Protein AF-A0A2P5CMM5-F1 (afdb_monomer)

Solvent-accessible surface area (backbone atoms only — not comparable to full-atom values): 4962 Å² total; per-residue (Å²): 133,86,77,85,71,79,72,95,73,86,75,88,71,99,63,58,72,41,82,62,36,67,46,98,75,33,36,35,32,33,33,77,88,53,75,45,40,34,42,34,28,79,86,81,68,47,73,45,78,50,82,62,70,96,57,97,67,90,86,80,83,78,74,58,43,72,39,79,89,78,71,41,78,80

Sequence (74 aa):
MPVLRRVPLVESGSDSLIVEGSDNGILCLSEFRTSIVYLWNPTTMELKKLPSPNCPNTQFRFGFGYDSLTNDFK

pLDDT: mean 77.76, std 17.07, range [32.47, 95.5]

Organism: Parasponia andersonii (NCBI:txid3476)

Nearest PDB structures (foldseek):
  1c9u-assembly1_A  TM=4.793E-01  e=2.062E+00  Acinetobacter calcoaceticus
  5ieg-assembly1_A  TM=6.573E-01  e=9.450E+00  Mus musculus

Radius of gyration: 13.21 Å; Cα contacts (8 Å, |Δi|>4): 103; chains: 1; bounding box: 42×30×28 Å

Foldseek 3Di:
DDPPDDQPPDDDDPWDWDFLDDDPQWTWIDTLQFQWIWIARPVVSDIDIDDRPPDPDRDDRDDWDQDPVVRDID

Structure (mmCIF, N/CA/C/O backbone):
data_AF-A0A2P5CMM5-F1
#
_entry.id   AF-A0A2P5CMM5-F1
#
loop_
_atom_site.group_P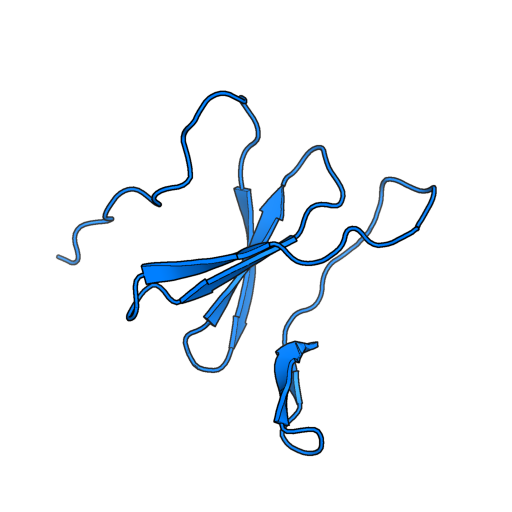DB
_atom_site.id
_atom_site.type_symbol
_atom_site.label_atom_id
_atom_site.label_alt_id
_atom_site.label_comp_id
_atom_site.label_asym_id
_atom_site.label_entity_id
_atom_site.label_seq_id
_atom_site.pdbx_PDB_ins_code
_atom_site.Cartn_x
_atom_site.Cartn_y
_atom_site.Cartn_z
_atom_site.occupancy
_atom_site.B_iso_or_equiv
_atom_site.auth_seq_id
_atom_site.auth_comp_id
_atom_site.auth_asym_id
_atom_site.auth_atom_id
_atom_site.pdbx_PDB_model_num
ATOM 1 N N . MET A 1 1 ? -25.425 2.226 -0.894 1.00 32.47 1 MET A N 1
ATOM 2 C CA . MET A 1 1 ? -24.605 2.760 -2.002 1.00 32.47 1 MET A CA 1
ATOM 3 C C . MET A 1 1 ? -23.416 3.480 -1.380 1.00 32.47 1 MET A C 1
ATOM 5 O O . MET A 1 1 ? -23.623 4.586 -0.891 1.00 32.47 1 MET A O 1
ATOM 9 N N . PRO A 1 2 ? -22.222 2.877 -1.254 1.00 42.56 2 PRO A N 1
ATOM 10 C CA . PRO A 1 2 ? -21.095 3.619 -0.717 1.00 42.56 2 PRO A CA 1
ATOM 11 C C . PRO A 1 2 ? -20.634 4.614 -1.783 1.00 42.56 2 PRO A C 1
ATOM 13 O O . PRO A 1 2 ? -20.322 4.248 -2.913 1.00 42.56 2 PRO A O 1
ATOM 16 N N . VAL A 1 3 ? -20.672 5.893 -1.420 1.00 38.62 3 VAL A N 1
ATOM 17 C CA . VAL A 1 3 ? -20.123 6.995 -2.206 1.00 38.62 3 VAL A CA 1
ATOM 18 C C . VAL A 1 3 ? -18.623 6.745 -2.356 1.00 38.62 3 VAL A C 1
ATOM 20 O O . VAL A 1 3 ? -17.904 6.740 -1.358 1.00 38.62 3 VAL A O 1
ATOM 23 N N . LEU A 1 4 ? -18.156 6.554 -3.592 1.00 42.34 4 LEU A N 1
ATOM 24 C CA . LEU A 1 4 ? -16.742 6.662 -3.955 1.00 42.34 4 LEU A CA 1
ATOM 25 C C . LEU A 1 4 ? -16.296 8.097 -3.643 1.00 42.34 4 LEU A C 1
ATOM 27 O O . LEU A 1 4 ? -16.439 9.010 -4.458 1.00 42.34 4 LEU A O 1
ATOM 31 N N . ARG A 1 5 ? -15.837 8.329 -2.410 1.00 46.78 5 ARG A N 1
ATOM 32 C CA . ARG A 1 5 ? -15.242 9.604 -2.018 1.00 46.78 5 ARG A CA 1
ATOM 33 C C . ARG A 1 5 ? -13.875 9.687 -2.683 1.00 46.78 5 ARG A C 1
ATOM 35 O O . ARG A 1 5 ? -13.030 8.819 -2.505 1.00 46.78 5 ARG A O 1
ATOM 42 N N . ARG A 1 6 ? -13.730 10.726 -3.502 1.00 50.22 6 ARG A N 1
ATOM 43 C CA . ARG A 1 6 ? -12.530 11.105 -4.249 1.00 50.22 6 ARG A CA 1
ATOM 44 C C . ARG A 1 6 ? -11.296 10.991 -3.341 1.00 50.22 6 ARG A C 1
ATOM 46 O O . ARG A 1 6 ? -11.259 11.629 -2.292 1.00 50.22 6 ARG A O 1
ATOM 53 N N . VAL A 1 7 ? -10.333 10.160 -3.743 1.00 55.47 7 VAL A N 1
ATOM 54 C CA . VAL A 1 7 ? -9.031 10.010 -3.074 1.00 55.47 7 VAL A CA 1
ATOM 55 C C . VAL A 1 7 ? -8.387 11.405 -2.967 1.00 55.47 7 VAL A C 1
ATOM 57 O O . VAL A 1 7 ? -8.404 12.126 -3.969 1.00 55.47 7 VAL A O 1
ATOM 60 N N . PRO A 1 8 ? -7.823 11.817 -1.815 1.00 48.28 8 PRO A N 1
ATOM 61 C CA . PRO A 1 8 ? -7.280 13.168 -1.617 1.00 48.28 8 PRO A CA 1
ATOM 62 C C . PRO A 1 8 ? -5.998 13.487 -2.418 1.00 48.28 8 PRO A C 1
ATOM 64 O O . PRO A 1 8 ? -5.275 14.410 -2.070 1.00 48.28 8 PRO A O 1
ATOM 67 N N . LEU A 1 9 ? -5.693 12.745 -3.486 1.00 51.47 9 LEU A N 1
ATOM 68 C CA . LEU A 1 9 ? -4.395 12.776 -4.168 1.00 51.47 9 LEU A CA 1
ATOM 69 C C . LEU A 1 9 ? -4.321 13.597 -5.458 1.00 51.47 9 LEU A C 1
ATOM 71 O O . LEU A 1 9 ? -3.271 13.621 -6.090 1.00 51.47 9 LEU A O 1
ATOM 75 N N . VAL A 1 10 ? -5.387 14.276 -5.880 1.00 49.72 10 VAL A N 1
ATOM 76 C CA . VAL A 1 10 ? -5.318 15.085 -7.107 1.00 49.72 10 VAL A CA 1
ATOM 77 C C . VAL A 1 10 ? -4.833 16.496 -6.780 1.00 49.72 10 VAL A C 1
ATOM 79 O O . VAL A 1 10 ? -5.626 17.420 -6.638 1.00 49.72 10 VAL A O 1
ATOM 82 N N . GLU A 1 11 ? -3.512 16.655 -6.729 1.00 49.25 11 GLU A N 1
ATOM 83 C CA . GLU A 1 11 ? -2.854 17.877 -7.194 1.00 49.25 11 GLU A CA 1
ATOM 84 C C . GLU A 1 11 ? -1.877 17.520 -8.327 1.00 49.25 11 GLU A C 1
ATOM 86 O O . GLU A 1 11 ? -0.775 17.035 -8.113 1.00 49.25 11 GLU A O 1
ATOM 91 N N . SER A 1 12 ? -2.348 17.766 -9.554 1.00 54.91 12 SER A N 1
ATOM 92 C CA . SER A 1 12 ? -1.579 17.983 -10.786 1.00 54.91 12 SER A CA 1
ATOM 93 C C . SER A 1 12 ? -0.544 16.925 -11.207 1.00 54.91 12 SER A C 1
ATOM 95 O O . SER A 1 12 ? 0.663 17.122 -11.097 1.00 54.91 12 SER A O 1
ATOM 97 N N . GLY A 1 13 ? -1.026 15.878 -11.873 1.00 50.69 13 GLY A N 1
ATOM 98 C CA . GLY A 1 13 ? -0.228 14.991 -12.720 1.00 50.69 13 GLY A CA 1
ATOM 99 C C . GLY A 1 13 ? -1.115 13.870 -13.240 1.00 50.69 13 GLY A C 1
ATOM 100 O O . GLY A 1 13 ? -1.807 13.228 -12.461 1.00 50.69 13 GLY A O 1
ATOM 101 N N . SER A 1 14 ? -1.179 13.682 -14.553 1.00 54.09 14 SER A N 1
ATOM 102 C CA . SER A 1 14 ? -2.078 12.738 -15.231 1.00 54.09 14 SER A CA 1
ATOM 103 C C . SER A 1 14 ? -1.654 11.273 -15.071 1.00 54.09 14 SER A C 1
ATOM 105 O O . SER A 1 14 ? -1.669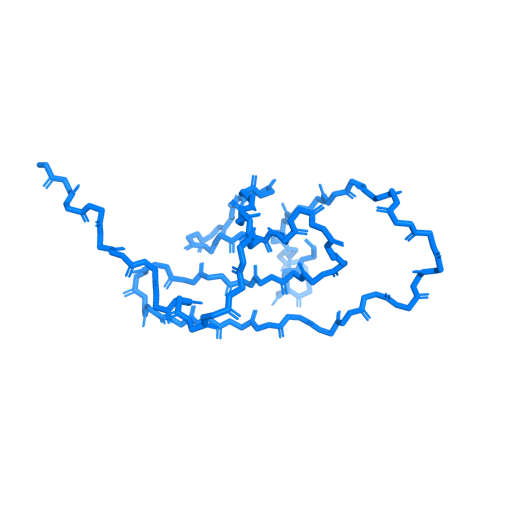 10.527 -16.050 1.00 54.09 14 SER A O 1
ATOM 107 N N . ASP A 1 15 ? -1.254 10.859 -13.875 1.00 63.84 15 ASP A N 1
ATOM 108 C CA . ASP A 1 15 ? -0.819 9.497 -13.629 1.00 63.84 15 ASP A CA 1
ATOM 109 C C . ASP A 1 15 ? -1.921 8.716 -12.909 1.00 63.84 15 ASP A C 1
ATOM 111 O O . ASP A 1 15 ? -2.408 9.054 -11.829 1.00 63.84 15 ASP A O 1
ATOM 115 N N . SER A 1 16 ? -2.397 7.677 -13.594 1.00 78.38 16 SER A N 1
ATOM 116 C CA . SER A 1 16 ? -3.420 6.772 -13.091 1.00 78.38 16 SER A CA 1
ATOM 117 C C . SER A 1 16 ? -2.836 5.904 -11.980 1.00 78.38 16 SER A C 1
ATOM 119 O O . SER A 1 16 ? -1.867 5.177 -12.218 1.00 78.38 16 SER A O 1
ATOM 121 N N . LEU A 1 17 ? -3.456 5.944 -10.800 1.00 85.19 17 LEU A N 1
ATOM 122 C CA . LEU A 1 17 ? -3.151 5.013 -9.718 1.00 85.19 17 LEU A CA 1
ATOM 123 C C . LEU A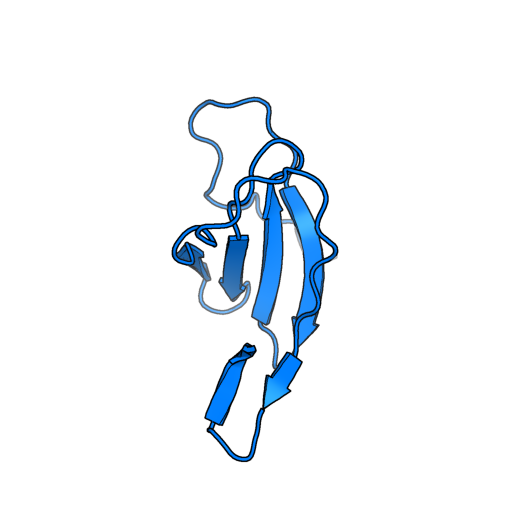 1 17 ? -3.755 3.638 -10.020 1.00 85.19 17 LEU A C 1
ATOM 125 O O . LEU A 1 17 ? -4.922 3.536 -10.408 1.00 85.19 17 LEU A O 1
ATOM 129 N N . ILE A 1 18 ? -2.969 2.588 -9.814 1.00 87.62 18 ILE A N 1
ATOM 130 C CA . ILE A 1 18 ? -3.369 1.189 -9.966 1.00 87.62 18 ILE A CA 1
ATOM 131 C C . ILE A 1 18 ? -3.438 0.561 -8.579 1.00 87.62 18 ILE A C 1
ATOM 133 O O . ILE A 1 18 ? -2.576 0.802 -7.742 1.00 87.62 18 ILE A O 1
ATOM 137 N N . VAL A 1 19 ? -4.477 -0.235 -8.326 1.00 90.19 19 VAL A N 1
ATOM 138 C CA . VAL A 1 19 ? -4.572 -1.035 -7.099 1.00 90.19 19 VAL A CA 1
ATOM 139 C C . VAL A 1 19 ? -3.770 -2.314 -7.305 1.00 90.19 19 VAL A C 1
ATOM 141 O O . VAL A 1 19 ? -4.155 -3.154 -8.114 1.00 90.19 19 VAL A O 1
ATOM 144 N N . GLU A 1 20 ? -2.678 -2.462 -6.564 1.00 90.19 20 GLU A N 1
ATOM 145 C CA . GLU A 1 20 ? -1.814 -3.649 -6.609 1.00 90.19 20 GLU A CA 1
ATOM 146 C C . GLU A 1 20 ? -2.328 -4.755 -5.679 1.00 90.19 20 GLU A C 1
ATOM 148 O O . GLU A 1 20 ? -2.140 -5.942 -5.934 1.00 90.19 20 GLU A O 1
ATOM 153 N N . GLY A 1 21 ? -3.014 -4.373 -4.598 1.00 90.81 21 GLY A N 1
ATOM 154 C CA . GLY A 1 21 ? -3.584 -5.318 -3.648 1.00 90.81 21 GLY A CA 1
ATOM 155 C C . GLY A 1 21 ? -4.203 -4.653 -2.425 1.00 90.81 21 GLY A C 1
ATOM 156 O O . GLY A 1 21 ? -4.181 -3.430 -2.265 1.00 90.81 21 GLY A O 1
ATOM 157 N N . SER A 1 22 ? -4.760 -5.485 -1.550 1.00 92.50 22 SER A N 1
ATOM 158 C CA . SER A 1 22 ? -5.336 -5.060 -0.279 1.00 92.50 22 SER A CA 1
ATOM 159 C C . SER A 1 22 ? -5.084 -6.101 0.799 1.00 92.50 22 SER A C 1
ATOM 161 O O . SER A 1 22 ? -5.261 -7.288 0.531 1.00 92.50 22 SER A O 1
ATOM 163 N N . ASP A 1 23 ? -4.773 -5.662 2.012 1.00 94.06 23 ASP A N 1
ATOM 164 C CA . ASP A 1 23 ? -4.655 -6.536 3.176 1.00 94.06 23 ASP A CA 1
ATOM 165 C C . ASP A 1 23 ? -4.933 -5.750 4.464 1.00 94.06 23 ASP A C 1
ATOM 167 O O . ASP A 1 23 ? -4.616 -4.563 4.547 1.00 94.06 23 ASP A O 1
ATOM 171 N N . ASN A 1 24 ? -5.580 -6.378 5.448 1.00 92.50 24 ASN A N 1
ATOM 172 C CA . ASN A 1 24 ? -5.977 -5.768 6.727 1.00 92.50 24 ASN A CA 1
ATOM 173 C C . ASN A 1 24 ? -6.614 -4.365 6.607 1.00 92.50 24 ASN A C 1
ATOM 175 O O . ASN A 1 24 ? -6.394 -3.481 7.433 1.00 92.50 24 ASN A O 1
ATOM 179 N N . GLY A 1 25 ? -7.422 -4.149 5.563 1.00 90.69 25 GLY A N 1
ATOM 180 C CA . GLY A 1 25 ? -8.111 -2.877 5.319 1.00 90.69 25 GLY A CA 1
ATOM 181 C C . GLY A 1 25 ? -7.229 -1.760 4.749 1.00 90.69 25 GLY A C 1
ATOM 182 O O . GLY A 1 25 ? -7.716 -0.645 4.580 1.00 90.69 25 GLY A O 1
ATOM 183 N N . ILE A 1 26 ? -5.969 -2.049 4.424 1.00 93.62 26 ILE A N 1
ATOM 184 C CA . ILE A 1 26 ? -5.047 -1.149 3.733 1.00 93.62 26 ILE A CA 1
ATOM 185 C C . ILE A 1 26 ? -5.001 -1.518 2.252 1.00 93.62 26 ILE A C 1
ATOM 187 O O . ILE A 1 26 ? -4.941 -2.691 1.888 1.00 93.62 26 ILE A O 1
ATOM 191 N N . LEU A 1 27 ? -5.024 -0.503 1.395 1.00 93.00 27 LEU A N 1
ATOM 192 C CA . LEU A 1 27 ? -4.848 -0.618 -0.047 1.00 93.00 27 LEU A CA 1
ATOM 193 C C . LEU A 1 27 ? -3.413 -0.258 -0.421 1.00 93.00 27 LEU A C 1
ATOM 195 O O . LEU A 1 27 ? -2.900 0.772 0.017 1.00 93.00 27 LEU A O 1
ATOM 199 N N . CYS A 1 28 ? -2.795 -1.074 -1.268 1.00 92.12 28 CYS A N 1
ATOM 200 C CA . CYS A 1 28 ? -1.536 -0.749 -1.924 1.00 92.12 28 CYS A CA 1
ATOM 201 C C . CYS A 1 28 ? -1.826 -0.205 -3.322 1.00 92.12 28 CYS A C 1
ATOM 203 O O . CYS A 1 28 ? -2.499 -0.857 -4.127 1.00 92.12 28 CYS A O 1
ATOM 205 N N . LEU A 1 29 ? -1.350 1.009 -3.585 1.00 91.00 29 LEU A N 1
ATOM 206 C CA . LEU A 1 29 ? -1.543 1.724 -4.839 1.00 91.00 29 LEU A CA 1
ATOM 207 C C . LEU A 1 29 ? -0.183 2.012 -5.477 1.00 91.00 29 LEU A C 1
ATOM 209 O O . LEU A 1 29 ? 0.725 2.474 -4.790 1.00 91.00 29 LEU A O 1
ATOM 213 N N . SER A 1 30 ? -0.053 1.809 -6.781 1.00 87.12 30 SER A N 1
ATOM 214 C CA . SER A 1 30 ? 1.125 2.196 -7.561 1.00 87.12 30 SER A CA 1
ATOM 215 C C . SER A 1 30 ? 0.762 3.269 -8.582 1.00 87.12 30 SER A C 1
ATOM 217 O O . SER A 1 30 ? -0.398 3.415 -8.972 1.00 87.12 30 SER A O 1
ATOM 219 N N . GLU A 1 31 ? 1.746 4.043 -9.016 1.00 85.38 31 GLU A N 1
ATOM 220 C CA . GLU A 1 31 ? 1.577 5.003 -10.100 1.00 85.38 31 GLU A CA 1
ATOM 221 C C . GLU A 1 31 ? 2.051 4.388 -11.423 1.00 85.38 31 GLU A C 1
ATOM 223 O O . GLU A 1 31 ? 3.190 3.955 -11.534 1.00 85.38 31 GLU A O 1
ATOM 228 N N . PHE A 1 32 ? 1.203 4.351 -12.457 1.00 74.88 32 PHE A N 1
ATOM 229 C CA . PHE A 1 32 ? 1.497 3.587 -13.684 1.00 74.88 32 PHE A CA 1
ATOM 230 C C . PHE A 1 32 ? 2.827 3.950 -14.371 1.00 74.88 32 PHE A C 1
ATOM 232 O O . PHE A 1 32 ? 3.447 3.103 -15.015 1.00 74.88 32 PHE A O 1
ATOM 239 N N . ARG A 1 33 ? 3.257 5.214 -14.282 1.00 74.69 33 ARG A N 1
ATOM 240 C CA . ARG A 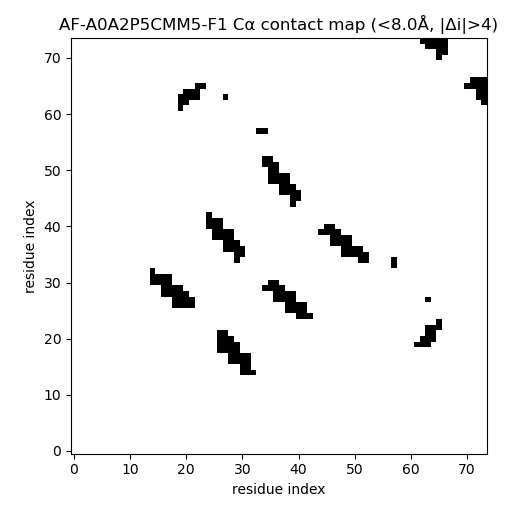1 33 ? 4.458 5.713 -14.971 1.00 74.69 33 ARG A CA 1
ATOM 241 C C . ARG A 1 33 ? 5.694 5.793 -14.087 1.00 74.69 33 ARG A C 1
ATOM 243 O O . ARG A 1 33 ? 6.774 6.082 -14.603 1.00 74.69 33 ARG A O 1
ATOM 250 N N . THR A 1 34 ? 5.558 5.565 -12.786 1.00 77.50 34 THR A N 1
ATOM 251 C CA . THR A 1 34 ? 6.649 5.749 -11.833 1.00 77.50 34 THR A CA 1
ATOM 252 C C . THR A 1 34 ? 6.769 4.541 -10.913 1.00 77.50 34 THR A C 1
ATOM 254 O O . THR A 1 34 ? 5.873 3.716 -10.789 1.00 77.50 34 THR A O 1
ATOM 257 N N . SER A 1 35 ? 7.900 4.423 -10.228 1.00 77.62 35 SER A N 1
ATOM 258 C CA . SER A 1 35 ? 8.087 3.388 -9.205 1.00 77.62 35 SER A CA 1
ATOM 259 C C . SER A 1 35 ? 7.497 3.806 -7.849 1.00 77.62 35 SER A C 1
ATOM 261 O O . SER A 1 35 ? 7.910 3.282 -6.814 1.00 77.62 35 SER A O 1
ATOM 263 N N . ILE A 1 36 ? 6.611 4.809 -7.817 1.00 85.00 36 ILE A N 1
ATOM 264 C CA . ILE A 1 36 ? 6.029 5.322 -6.579 1.00 85.00 36 ILE A CA 1
ATOM 265 C C . ILE A 1 36 ? 4.908 4.392 -6.121 1.00 85.00 36 ILE A C 1
ATOM 267 O O . ILE A 1 36 ? 3.999 4.056 -6.878 1.00 85.00 36 ILE A O 1
ATOM 271 N N . VAL A 1 37 ? 4.967 4.029 -4.839 1.00 87.75 37 VAL A N 1
ATOM 272 C CA . VAL A 1 37 ? 3.955 3.218 -4.164 1.00 87.75 37 VAL A CA 1
ATOM 273 C C . VAL A 1 37 ? 3.367 4.001 -2.997 1.00 87.75 37 VAL A C 1
ATOM 275 O O . VAL A 1 37 ? 4.077 4.705 -2.271 1.00 87.75 37 VAL A O 1
ATOM 278 N N . TYR A 1 38 ? 2.064 3.853 -2.798 1.00 90.06 38 TYR A N 1
ATOM 279 C CA . TYR A 1 38 ? 1.309 4.415 -1.694 1.00 90.06 38 TYR A CA 1
ATOM 280 C C . TYR A 1 38 ? 0.581 3.313 -0.928 1.00 90.06 38 TYR A C 1
ATOM 282 O O . TYR A 1 38 ? 0.020 2.392 -1.516 1.00 90.06 38 TYR A O 1
ATOM 290 N N . LEU A 1 39 ? 0.523 3.465 0.390 1.00 92.38 39 LEU A N 1
ATOM 291 C CA . LEU A 1 39 ? -0.399 2.740 1.253 1.00 92.38 39 LEU A CA 1
ATOM 292 C C . LEU A 1 39 ? -1.541 3.674 1.628 1.00 92.38 39 LEU A C 1
ATOM 294 O O . LEU A 1 39 ? -1.300 4.783 2.111 1.00 92.38 39 LEU A O 1
ATOM 298 N N . TRP A 1 40 ? -2.774 3.237 1.409 1.00 93.44 40 TRP A N 1
ATOM 299 C CA . TRP A 1 40 ? -3.966 4.013 1.713 1.00 93.44 40 TRP A CA 1
ATOM 300 C C . TRP A 1 40 ? -4.893 3.246 2.650 1.00 93.44 40 TRP A C 1
ATOM 302 O O . TRP A 1 40 ? -5.331 2.141 2.338 1.00 93.44 40 TRP A O 1
ATOM 312 N N . ASN A 1 41 ? -5.230 3.856 3.783 1.00 93.44 41 ASN A N 1
ATOM 313 C CA . ASN A 1 41 ? -6.312 3.405 4.643 1.00 93.44 41 ASN A CA 1
ATOM 314 C C . ASN A 1 41 ? -7.585 4.207 4.308 1.00 93.44 41 ASN A C 1
ATOM 316 O O . ASN A 1 41 ? -7.694 5.373 4.699 1.00 93.44 41 ASN A O 1
ATOM 320 N N . PRO A 1 42 ? -8.578 3.627 3.613 1.00 88.75 42 PRO A N 1
ATOM 321 C CA . PRO A 1 42 ? -9.811 4.336 3.279 1.00 88.75 42 PRO A CA 1
ATOM 322 C C . PRO A 1 42 ? -10.675 4.650 4.510 1.00 88.75 42 PRO A C 1
ATOM 324 O O . PRO A 1 42 ? -11.502 5.560 4.452 1.00 88.75 42 PRO A O 1
ATOM 327 N N . THR A 1 43 ? -10.486 3.925 5.618 1.00 91.44 43 THR A N 1
ATOM 328 C CA . THR A 1 43 ? -11.247 4.098 6.863 1.00 91.44 43 THR A CA 1
ATOM 329 C C . THR A 1 43 ? -10.737 5.287 7.671 1.00 91.44 43 THR A C 1
ATOM 331 O O . THR A 1 43 ? -11.540 6.092 8.137 1.00 91.44 43 THR A O 1
ATOM 334 N N . THR A 1 44 ? -9.416 5.419 7.823 1.00 91.06 44 THR A N 1
ATOM 335 C CA . THR A 1 44 ? -8.793 6.545 8.549 1.00 91.06 44 THR A CA 1
ATOM 336 C C . THR A 1 44 ? -8.459 7.728 7.640 1.00 91.06 44 THR A C 1
ATOM 338 O O . THR A 1 44 ? -8.099 8.792 8.131 1.00 91.06 44 THR A O 1
ATOM 341 N N . MET A 1 45 ? -8.607 7.566 6.318 1.00 87.62 45 MET A N 1
ATOM 342 C CA . MET A 1 45 ? -8.164 8.510 5.283 1.00 87.62 45 MET A CA 1
ATOM 343 C C . MET A 1 45 ? -6.657 8.801 5.303 1.00 87.62 45 MET A C 1
ATOM 345 O O . MET A 1 45 ? -6.203 9.784 4.719 1.00 87.62 45 MET A O 1
ATOM 349 N N . GLU A 1 46 ? -5.870 7.932 5.930 1.00 90.06 46 GLU A N 1
ATOM 350 C CA . GLU A 1 46 ? -4.422 8.071 5.980 1.00 90.06 46 GLU A CA 1
ATOM 351 C C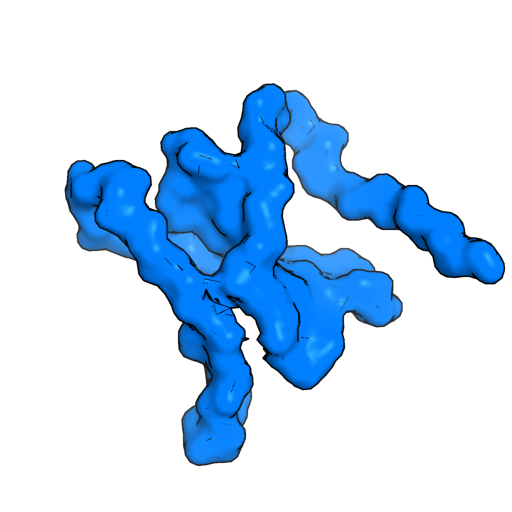 . GLU A 1 46 ? -3.790 7.547 4.697 1.00 90.06 46 GLU A C 1
ATOM 353 O O . GLU A 1 46 ? -4.080 6.442 4.233 1.00 90.06 46 GLU A O 1
ATOM 358 N N . LEU A 1 47 ? -2.891 8.348 4.139 1.00 89.19 47 LEU A N 1
ATOM 359 C CA . LEU A 1 47 ? -2.104 7.993 2.975 1.00 89.19 47 LEU A CA 1
ATOM 360 C C . LEU A 1 47 ? -0.622 8.104 3.318 1.00 89.19 47 LEU A C 1
ATOM 362 O O . LEU A 1 47 ? -0.152 9.147 3.771 1.00 89.19 47 LEU A O 1
ATOM 366 N N . LYS A 1 48 ? 0.127 7.044 3.033 1.00 90.56 48 LYS A N 1
ATOM 367 C CA . LYS A 1 48 ? 1.570 6.983 3.233 1.00 90.56 48 LYS A CA 1
ATOM 368 C C . LYS A 1 48 ? 2.263 6.671 1.914 1.00 90.56 48 LYS A C 1
ATOM 370 O O . LYS A 1 48 ? 2.089 5.590 1.364 1.00 90.56 48 LYS A O 1
ATOM 375 N N . LYS A 1 49 ? 3.081 7.602 1.424 1.00 90.25 49 LYS A N 1
ATOM 376 C CA . LYS A 1 49 ? 3.996 7.352 0.303 1.00 90.25 49 LYS A CA 1
ATOM 377 C C . LYS A 1 49 ? 5.175 6.509 0.792 1.00 90.25 49 LYS A C 1
ATOM 379 O O . LYS A 1 49 ? 5.798 6.858 1.797 1.00 90.25 49 LYS A O 1
ATOM 384 N N . LEU A 1 50 ? 5.478 5.417 0.099 1.00 88.25 50 LEU A N 1
ATOM 385 C CA . LEU A 1 50 ? 6.654 4.598 0.375 1.00 88.25 50 LEU A CA 1
ATOM 386 C C . LEU A 1 50 ? 7.901 5.204 -0.287 1.00 88.25 50 LEU A C 1
ATOM 388 O O . LEU A 1 50 ? 7.790 5.891 -1.309 1.00 88.25 50 LEU A O 1
ATOM 392 N N . PRO A 1 51 ? 9.097 4.981 0.285 1.00 85.12 51 PRO A N 1
ATOM 393 C CA . PRO A 1 51 ? 10.338 5.334 -0.388 1.00 85.12 51 PRO A CA 1
ATOM 394 C C . PRO A 1 51 ? 10.411 4.617 -1.740 1.00 85.12 51 PRO A C 1
ATOM 396 O O . PRO A 1 51 ? 10.084 3.435 -1.842 1.00 85.12 51 PRO A O 1
ATOM 399 N N . SER A 1 52 ? 10.830 5.340 -2.780 1.00 76.62 52 SER A N 1
ATOM 400 C CA . SER A 1 52 ? 10.995 4.750 -4.107 1.00 76.62 52 SER A CA 1
ATOM 401 C C . SER A 1 52 ? 12.024 3.619 -4.039 1.00 76.62 52 SER A C 1
ATOM 403 O O . SER A 1 52 ? 13.115 3.842 -3.500 1.00 76.62 52 SER A O 1
ATOM 405 N N . PRO A 1 53 ? 11.734 2.433 -4.596 1.00 70.50 53 PRO A N 1
ATOM 406 C CA . PRO A 1 53 ? 12.741 1.395 -4.710 1.00 70.50 53 P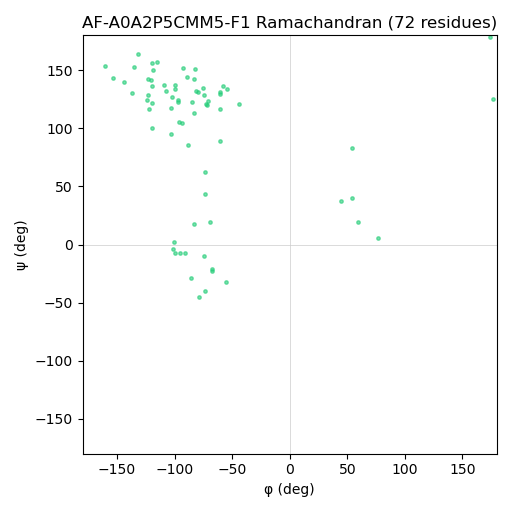RO A CA 1
ATOM 407 C C . PRO A 1 53 ? 13.895 1.930 -5.567 1.00 70.50 53 PRO A C 1
ATOM 409 O O . PRO A 1 53 ? 13.676 2.462 -6.656 1.00 70.50 53 PRO A O 1
ATOM 412 N N . ASN A 1 54 ? 15.130 1.805 -5.073 1.00 68.06 54 ASN A N 1
ATOM 413 C CA . ASN A 1 54 ? 16.347 2.149 -5.817 1.00 68.06 54 ASN A CA 1
ATOM 414 C C . ASN A 1 54 ? 16.613 1.089 -6.893 1.00 68.06 54 ASN A C 1
ATOM 416 O O . ASN A 1 54 ? 17.605 0.361 -6.846 1.00 68.06 54 ASN A O 1
ATOM 420 N N . CYS A 1 55 ? 15.698 0.956 -7.845 1.00 65.62 55 CYS A N 1
ATOM 421 C CA . CYS A 1 55 ? 15.800 -0.017 -8.912 1.00 65.62 55 CYS A CA 1
ATOM 422 C C . CYS A 1 55 ? 15.821 0.724 -10.259 1.00 65.62 55 CYS A C 1
ATOM 424 O O . CYS A 1 55 ? 14.893 1.470 -10.557 1.00 65.62 55 CYS A O 1
ATOM 426 N N . PRO A 1 56 ? 16.872 0.539 -11.079 1.00 61.34 56 PRO A N 1
ATOM 427 C CA . PRO A 1 56 ? 17.070 1.304 -12.313 1.00 61.34 56 PRO A CA 1
ATOM 428 C C . PRO A 1 56 ? 16.140 0.886 -1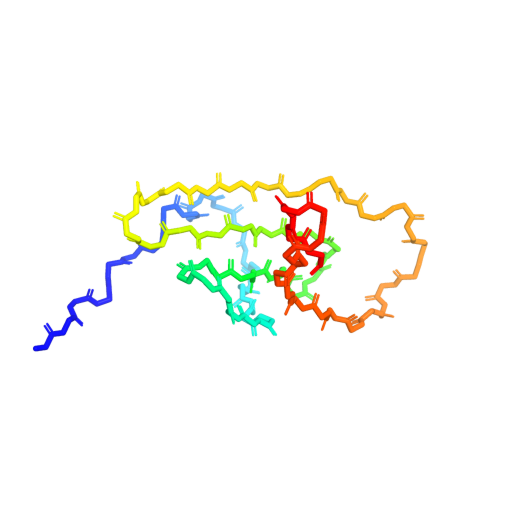3.460 1.00 61.34 56 PRO A C 1
ATOM 430 O O . PRO A 1 56 ? 16.109 1.547 -14.493 1.00 61.34 56 PRO A O 1
ATOM 433 N N . ASN A 1 57 ? 15.409 -0.220 -13.305 1.00 64.69 57 ASN A N 1
ATOM 434 C CA . ASN A 1 57 ? 14.472 -0.711 -14.310 1.00 64.69 57 ASN A CA 1
ATOM 435 C C . ASN A 1 57 ? 13.069 -0.159 -14.039 1.00 64.69 57 ASN A C 1
ATOM 437 O O . ASN A 1 57 ? 12.746 0.113 -12.899 1.00 64.69 57 ASN A O 1
ATOM 441 N N . THR A 1 58 ? 12.225 0.012 -15.051 1.00 63.38 58 THR A N 1
ATOM 442 C CA . THR A 1 58 ? 10.854 0.543 -14.874 1.00 63.38 58 THR A CA 1
ATOM 443 C C . THR A 1 58 ? 9.775 -0.542 -14.892 1.00 63.38 58 THR A C 1
ATOM 445 O O . THR A 1 58 ? 8.604 -0.248 -14.686 1.00 63.38 58 THR A O 1
ATOM 448 N N . GLN A 1 59 ? 10.148 -1.804 -15.131 1.00 67.19 59 GLN A N 1
ATOM 449 C CA . GLN A 1 59 ? 9.218 -2.934 -15.167 1.00 67.19 59 GLN A CA 1
ATOM 450 C C . GLN A 1 59 ? 9.321 -3.760 -13.884 1.00 67.19 59 GLN A C 1
ATOM 452 O O . GLN A 1 59 ? 10.159 -4.658 -13.782 1.00 67.19 59 GLN A O 1
ATOM 457 N N . PHE A 1 60 ? 8.443 -3.480 -12.923 1.00 71.75 60 PHE A N 1
ATOM 458 C CA . PHE A 1 60 ? 8.250 -4.313 -11.737 1.00 71.75 60 PHE A CA 1
ATOM 459 C C . PHE A 1 60 ? 6.819 -4.824 -11.673 1.00 71.75 60 PHE A C 1
ATOM 461 O O . PHE A 1 60 ? 5.901 -4.242 -12.247 1.00 71.75 60 PHE A O 1
ATOM 468 N N . ARG A 1 61 ? 6.644 -5.937 -10.965 1.00 75.06 61 ARG A N 1
ATOM 469 C CA . ARG A 1 61 ? 5.342 -6.368 -10.468 1.00 75.06 61 ARG A CA 1
ATOM 470 C C . ARG A 1 61 ? 5.346 -6.132 -8.971 1.00 75.06 61 ARG A C 1
ATOM 472 O O . ARG A 1 61 ? 6.314 -6.519 -8.314 1.00 75.06 61 ARG A O 1
ATOM 479 N N . PHE A 1 62 ? 4.296 -5.518 -8.455 1.00 78.81 62 PHE A N 1
ATOM 480 C CA . PHE A 1 62 ? 4.136 -5.355 -7.023 1.00 78.81 62 PHE A CA 1
ATOM 481 C C . PHE A 1 62 ? 3.389 -6.561 -6.452 1.00 78.81 62 PHE A C 1
ATOM 483 O O . PHE A 1 62 ? 2.521 -7.153 -7.093 1.00 78.81 62 PHE A O 1
ATOM 490 N N . GLY A 1 63 ? 3.783 -6.951 -5.248 1.00 83.69 63 GLY A N 1
ATOM 491 C CA . GLY A 1 63 ? 2.985 -7.776 -4.355 1.00 83.69 63 GLY A CA 1
ATOM 492 C C . GLY A 1 63 ? 2.736 -6.958 -3.098 1.00 83.69 63 GLY A C 1
ATOM 493 O O . GLY A 1 63 ? 3.550 -6.101 -2.764 1.00 83.69 63 GLY A O 1
ATOM 494 N N . PHE A 1 64 ? 1.608 -7.193 -2.439 1.00 90.00 64 PHE A N 1
ATOM 495 C CA . PHE A 1 64 ? 1.301 -6.553 -1.169 1.00 90.00 64 PHE A CA 1
ATOM 496 C C . PHE A 1 64 ? 0.719 -7.578 -0.210 1.00 90.00 64 PHE A C 1
ATOM 498 O O . PHE A 1 64 ? -0.216 -8.295 -0.575 1.00 90.00 64 PHE A O 1
ATOM 505 N N . GLY A 1 65 ? 1.255 -7.635 1.004 1.00 91.06 65 GLY A N 1
ATOM 506 C CA . GLY A 1 65 ? 0.732 -8.500 2.051 1.00 91.06 65 GLY A CA 1
ATOM 507 C C . GLY A 1 65 ? 1.172 -8.077 3.442 1.00 91.06 65 GLY A C 1
ATOM 508 O O . GLY A 1 65 ? 2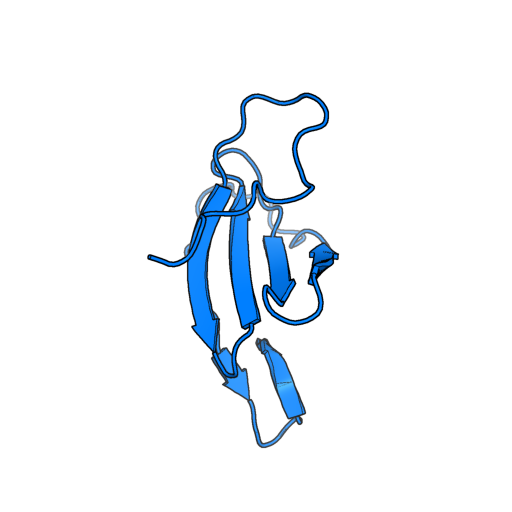.216 -7.456 3.636 1.00 91.06 65 GLY A O 1
ATOM 509 N N . TYR A 1 66 ? 0.363 -8.422 4.430 1.00 92.44 66 TYR A N 1
ATOM 510 C CA . TYR A 1 66 ? 0.698 -8.249 5.830 1.00 92.44 66 TYR A CA 1
ATOM 511 C C . TYR A 1 66 ? 1.511 -9.447 6.333 1.00 92.44 66 TYR A C 1
ATOM 513 O O . TYR A 1 6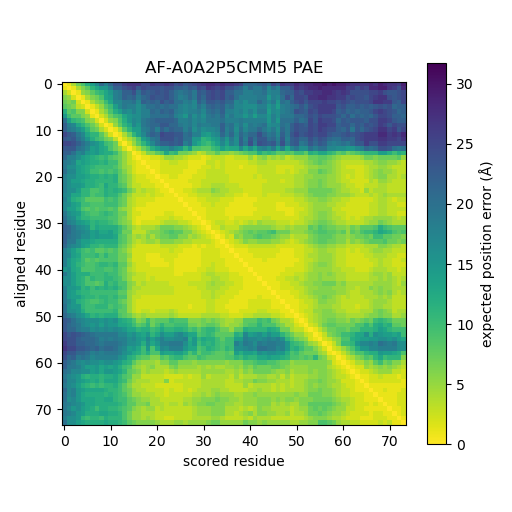6 ? 1.064 -10.594 6.286 1.00 92.44 66 TYR A O 1
ATOM 521 N N . ASP A 1 67 ? 2.706 -9.180 6.852 1.00 93.00 67 ASP A N 1
ATOM 522 C CA . ASP A 1 67 ? 3.522 -10.162 7.553 1.00 93.00 67 ASP A CA 1
ATOM 523 C C . ASP A 1 67 ? 3.257 -10.072 9.060 1.00 93.00 67 ASP A C 1
ATOM 525 O O . ASP A 1 67 ? 3.745 -9.180 9.758 1.00 93.00 67 ASP A O 1
ATOM 529 N N . SER A 1 68 ? 2.495 -11.037 9.577 1.00 92.75 68 SER A N 1
ATOM 530 C CA . SER A 1 68 ? 2.149 -11.112 10.997 1.00 92.75 68 SER A CA 1
ATOM 531 C C . SER A 1 68 ? 3.339 -11.404 11.911 1.00 92.75 68 SER A C 1
ATOM 533 O O . SER A 1 68 ? 3.266 -11.109 13.100 1.00 92.75 68 SER A O 1
ATOM 535 N N . LEU A 1 69 ? 4.418 -12.011 11.400 1.00 95.50 69 LEU A N 1
ATOM 536 C CA . LEU A 1 69 ? 5.599 -12.325 12.207 1.00 95.50 69 LEU A CA 1
ATOM 537 C C . LEU A 1 69 ? 6.395 -11.057 12.517 1.00 95.50 69 LEU A C 1
ATOM 539 O O . LEU A 1 69 ? 6.894 -10.902 13.630 1.00 95.50 69 LEU A O 1
ATOM 543 N N . THR A 1 70 ? 6.508 -10.157 11.539 1.00 94.88 70 THR A N 1
ATOM 544 C CA . THR A 1 70 ? 7.205 -8.874 11.707 1.00 94.88 70 THR A CA 1
ATOM 545 C C . THR A 1 70 ? 6.267 -7.728 12.070 1.00 94.88 70 THR A C 1
ATOM 547 O O . THR A 1 70 ? 6.744 -6.650 12.400 1.00 94.88 70 THR A O 1
ATOM 550 N N . ASN A 1 71 ? 4.950 -7.966 12.055 1.00 90.44 71 ASN A N 1
ATOM 551 C CA . ASN A 1 71 ? 3.908 -6.959 12.247 1.00 90.44 71 ASN A CA 1
ATOM 552 C C . ASN A 1 71 ? 4.055 -5.769 11.279 1.00 90.44 71 ASN A C 1
ATOM 554 O O . ASN A 1 71 ? 3.846 -4.618 11.654 1.00 90.44 71 ASN A O 1
ATOM 558 N N . ASP A 1 72 ? 4.415 -6.064 10.030 1.00 89.62 72 ASP A N 1
ATOM 559 C CA . ASP A 1 72 ? 4.684 -5.069 8.993 1.00 89.62 72 ASP A CA 1
ATOM 560 C C . ASP A 1 72 ? 4.025 -5.471 7.671 1.00 89.62 72 ASP A C 1
ATOM 562 O O . ASP A 1 72 ? 3.836 -6.651 7.381 1.00 89.62 72 ASP A O 1
ATOM 566 N N . PHE A 1 73 ? 3.706 -4.479 6.840 1.00 87.69 73 PHE A N 1
ATOM 567 C CA . PHE A 1 73 ? 3.318 -4.717 5.451 1.00 87.69 73 PHE A CA 1
ATOM 568 C C . PHE A 1 73 ? 4.557 -4.864 4.561 1.00 87.69 73 PHE A C 1
ATOM 570 O O . PHE A 1 73 ? 5.542 -4.144 4.749 1.00 87.69 73 PHE A O 1
ATOM 577 N N . LYS A 1 74 ? 4.487 -5.769 3.585 1.00 85.88 74 LYS A N 1
ATOM 578 C CA . LYS A 1 74 ? 5.547 -6.076 2.621 1.00 85.88 74 LYS A CA 1
ATOM 579 C C . LYS A 1 74 ? 5.050 -5.968 1.189 1.00 85.88 74 LYS A C 1
ATOM 581 O O . LYS A 1 74 ? 3.866 -6.301 0.951 1.00 85.88 74 LYS A O 1
#

Mean predicted aligned error: 8.88 Å

Secondary structure (DSSP, 8-state):
-------TT-SS--PPEEEEEEETTEEEEEETTSS-EEEEETTTTEEEEPPPP--S-S-------EETTTTEE-

InterPro domains:
  IPR013187 F-box associated beta-propeller, type 3 [PF08268] (22-74)